Protein AF-A0A7K2YZ89-F1 (afdb_monomer)

Sequence (68 aa):
MPRGPSAKEISSFLKEVRDNQKSGGDPAVLASRKAELLEGIAAAHPGDREAARVAKAARAKADRSNGR

Foldseek 3Di:
DQAQDDPVLVVVLVVVVVVCVVPVDQVLVSLCSVLVNLVSVCVVPVPPPVSVVVSVVSVVVSVVSVVD

Secondary structure (DSSP, 8-state):
-PPPPPHHHHHHHHHHHHHHHHHT--HHHHHHHHHHHHHHHHHH-TT-HHHHHHHHHHHHHHHHHHT-

Me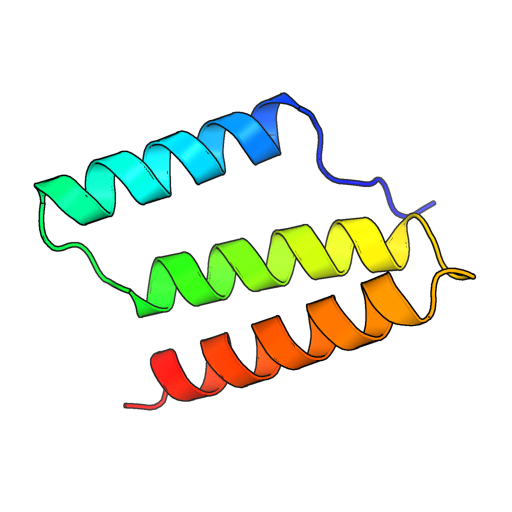an predicted aligned error: 4.22 Å

Radius of gyration: 12.55 Å; Cα contacts (8 Å, |Δi|>4): 66; chains: 1; bounding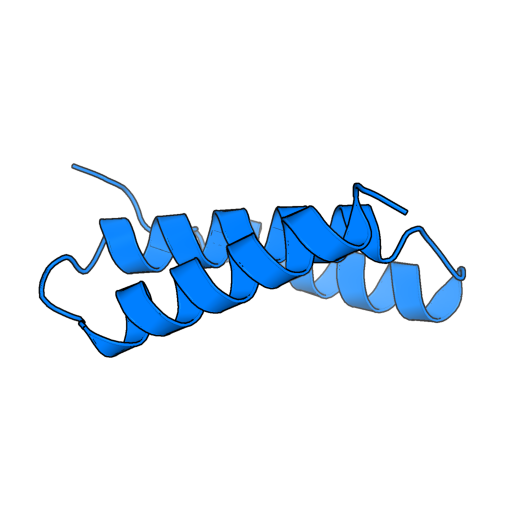 box: 30×28×33 Å

pLDDT: mean 89.47, std 9.42, range [49.56, 97.19]

Nearest PDB structures (foldseek):
  7ooc-assembly1_N  TM=8.182E-01  e=4.085E+00  Mycoplasmoides pneumoniae M129
  7pal-assembly1_N  TM=8.053E-01  e=4.926E+00  Mycoplasmoides pneumoniae M129
  7pai-assembly1_N  TM=7.648E-01  e=4.348E+00  Mycoplasmoides pneumoniae M129

Solvent-accessible surface area (backbone atoms only — not comparable to full-atom values): 3626 Å² total; per-residue (Å²): 129,64,63,48,68,48,74,65,58,53,50,50,50,54,49,51,53,55,50,30,74,73,70,72,50,69,65,31,61,54,31,41,56,50,14,55,47,33,42,27,42,16,57,49,35,80,85,41,64,62,43,43,51,52,14,53,55,33,38,59,49,14,54,60,45,68,75,109

Structure (mmCIF, N/CA/C/O backbone):
data_AF-A0A7K2YZ89-F1
#
_entry.id   AF-A0A7K2YZ89-F1
#
loop_
_atom_site.group_PDB
_atom_site.id
_atom_site.type_symbol
_atom_site.label_atom_id
_atom_site.label_alt_id
_atom_site.label_comp_id
_atom_site.label_asym_id
_atom_site.label_entity_id
_atom_site.label_seq_id
_atom_site.pdbx_PDB_ins_code
_atom_site.Cartn_x
_atom_site.Cartn_y
_atom_site.Cartn_z
_atom_site.occupancy
_atom_site.B_iso_or_equiv
_atom_site.auth_seq_id
_atom_site.auth_comp_id
_atom_site.auth_asym_id
_atom_site.auth_atom_id
_atom_site.pdbx_PDB_model_num
ATOM 1 N N . MET A 1 1 ? -3.968 1.745 18.535 1.00 49.81 1 MET A N 1
ATOM 2 C CA . MET A 1 1 ? -4.825 2.049 17.370 1.00 49.81 1 MET A CA 1
ATOM 3 C C . MET A 1 1 ? -3.981 1.908 16.114 1.00 49.81 1 MET A C 1
ATOM 5 O O . MET A 1 1 ? -2.898 2.489 16.104 1.00 49.81 1 MET A O 1
ATOM 9 N N . PRO A 1 2 ? -4.391 1.121 15.106 1.00 61.44 2 PRO A N 1
ATOM 10 C CA . PRO A 1 2 ? -3.710 1.130 13.814 1.00 61.44 2 PRO A CA 1
ATOM 11 C C . PRO A 1 2 ? -3.772 2.545 13.226 1.00 61.44 2 PRO A C 1
ATOM 13 O O . PRO A 1 2 ? -4.835 3.160 13.185 1.00 61.44 2 PRO A O 1
ATOM 16 N N . ARG A 1 3 ? -2.613 3.086 12.839 1.00 74.44 3 ARG A N 1
ATOM 17 C CA . ARG A 1 3 ? -2.525 4.381 12.158 1.00 74.44 3 ARG A CA 1
ATOM 18 C C . ARG A 1 3 ? -2.613 4.143 10.659 1.00 74.44 3 ARG A C 1
ATOM 20 O O . ARG A 1 3 ? -1.900 3.289 10.136 1.00 74.44 3 ARG A O 1
ATOM 27 N N . GLY A 1 4 ? -3.462 4.907 9.982 1.00 82.06 4 GLY A N 1
ATOM 28 C CA . GLY A 1 4 ? -3.428 4.962 8.527 1.00 82.06 4 GLY A CA 1
ATOM 29 C C . GLY A 1 4 ? -2.076 5.508 8.049 1.00 82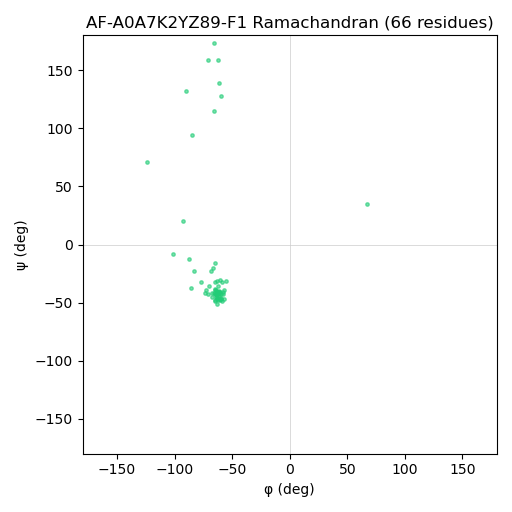.06 4 GLY A C 1
ATOM 30 O O . GLY A 1 4 ? -1.370 6.172 8.821 1.00 82.06 4 GLY A O 1
ATOM 31 N N . PRO A 1 5 ? -1.689 5.239 6.796 1.00 87.38 5 PRO A N 1
ATOM 32 C CA . PRO A 1 5 ? -0.493 5.830 6.223 1.00 87.38 5 PRO A CA 1
ATOM 33 C C . PRO A 1 5 ? -0.617 7.355 6.169 1.00 87.38 5 PRO A C 1
ATOM 35 O O . PRO A 1 5 ? -1.657 7.920 5.833 1.00 87.38 5 PRO A O 1
ATOM 38 N N . SER A 1 6 ? 0.475 8.028 6.495 1.00 90.69 6 SER A N 1
ATOM 39 C CA . SER A 1 6 ? 0.608 9.476 6.420 1.00 90.69 6 SER A CA 1
ATOM 40 C C . SER A 1 6 ? 0.663 9.962 4.971 1.00 90.69 6 SER A C 1
ATOM 42 O O . SER A 1 6 ? 1.078 9.247 4.056 1.00 90.69 6 SER A O 1
ATOM 44 N N . ALA A 1 7 ? 0.354 11.245 4.764 1.00 90.06 7 ALA A N 1
ATOM 45 C CA . ALA A 1 7 ? 0.531 11.896 3.465 1.00 90.06 7 ALA A CA 1
ATOM 46 C C . ALA A 1 7 ? 1.974 11.771 2.935 1.00 90.06 7 ALA A C 1
ATOM 48 O O . ALA A 1 7 ? 2.186 11.663 1.726 1.00 90.06 7 ALA A O 1
ATOM 49 N N . LYS A 1 8 ? 2.973 11.728 3.830 1.00 92.38 8 LYS A N 1
ATOM 50 C CA . LYS A 1 8 ? 4.382 11.507 3.478 1.00 92.38 8 LYS A CA 1
ATOM 51 C C . LYS A 1 8 ? 4.626 10.093 2.941 1.00 92.38 8 LYS A C 1
ATOM 53 O O . LYS A 1 8 ? 5.293 9.953 1.920 1.00 92.38 8 LYS A O 1
ATOM 58 N N . GLU A 1 9 ? 4.078 9.064 3.588 1.00 92.19 9 GLU A N 1
ATOM 59 C CA . GLU A 1 9 ? 4.182 7.667 3.131 1.00 92.19 9 GLU A CA 1
ATOM 60 C C . GLU A 1 9 ? 3.507 7.479 1.762 1.00 92.19 9 GLU A C 1
ATOM 62 O O . GLU A 1 9 ? 4.096 6.872 0.864 1.00 92.19 9 GLU A O 1
ATOM 67 N N . ILE A 1 10 ? 2.335 8.094 1.558 1.00 92.75 10 ILE A N 1
ATOM 68 C CA . ILE A 1 10 ? 1.632 8.094 0.265 1.00 92.75 10 ILE A CA 1
ATOM 69 C C . ILE A 1 10 ? 2.470 8.810 -0.807 1.00 92.75 10 ILE A C 1
ATOM 71 O O . ILE A 1 10 ? 2.657 8.286 -1.904 1.00 92.75 10 ILE A O 1
ATOM 75 N N . SER A 1 11 ? 3.031 9.979 -0.488 1.00 94.25 11 SER A N 1
ATOM 76 C CA . SER A 1 11 ? 3.857 10.754 -1.426 1.00 94.25 11 SER A CA 1
ATOM 77 C C . SER A 1 11 ? 5.140 10.015 -1.819 1.00 94.25 11 SER A C 1
ATOM 79 O O . SER A 1 11 ? 5.527 10.034 -2.987 1.00 94.25 11 SER A O 1
ATOM 81 N N . SER A 1 12 ? 5.779 9.325 -0.865 1.00 94.88 12 SER A N 1
ATOM 82 C CA . SER A 1 12 ? 6.943 8.468 -1.130 1.00 94.88 12 SER A CA 1
ATOM 83 C C . SER A 1 12 ? 6.596 7.355 -2.110 1.00 94.88 12 SER A C 1
ATOM 85 O O . SER A 1 12 ? 7.315 7.147 -3.081 1.00 94.88 12 SER A O 1
ATOM 87 N N . PHE A 1 13 ? 5.462 6.685 -1.905 1.00 94.06 13 PHE A N 1
ATOM 88 C CA . PHE A 1 13 ? 5.023 5.623 -2.803 1.00 94.06 13 PHE A CA 1
ATOM 89 C C . PHE A 1 13 ? 4.728 6.134 -4.218 1.00 94.06 13 PHE A C 1
ATOM 91 O O . PHE A 1 13 ? 5.145 5.519 -5.195 1.00 94.06 13 PHE A O 1
ATOM 98 N N . LEU A 1 14 ? 4.071 7.289 -4.362 1.00 94.31 14 LEU A N 1
ATOM 99 C CA . LEU A 1 14 ? 3.834 7.883 -5.683 1.00 94.31 14 LEU A CA 1
ATOM 100 C C . LEU A 1 14 ? 5.142 8.244 -6.403 1.00 94.31 14 LEU A C 1
ATOM 102 O O . LEU A 1 14 ? 5.235 8.098 -7.624 1.00 94.31 14 LEU A O 1
ATOM 106 N N . LYS A 1 15 ? 6.160 8.685 -5.656 1.00 94.44 15 LYS A N 1
ATOM 107 C CA . LYS A 1 15 ? 7.503 8.899 -6.199 1.00 94.44 15 LYS A CA 1
ATOM 108 C C . LYS A 1 15 ? 8.129 7.581 -6.662 1.00 94.44 15 LYS A C 1
ATOM 110 O O . LYS A 1 15 ? 8.595 7.518 -7.792 1.00 94.44 15 LYS A O 1
ATOM 115 N N . GLU A 1 16 ? 8.069 6.532 -5.846 1.00 91.38 16 GLU A N 1
ATOM 116 C CA . GLU A 1 16 ? 8.573 5.196 -6.199 1.00 91.38 16 GLU A CA 1
ATOM 117 C C . GLU A 1 16 ? 7.899 4.646 -7.467 1.00 91.38 16 GLU A C 1
ATOM 119 O O . GLU A 1 16 ? 8.582 4.118 -8.340 1.00 91.38 16 GLU A O 1
ATOM 124 N N . VAL A 1 17 ? 6.582 4.836 -7.628 1.00 92.12 17 VAL A N 1
ATOM 125 C CA . VAL A 1 17 ? 5.851 4.464 -8.855 1.00 92.12 17 VAL A CA 1
ATOM 126 C C . VAL A 1 17 ? 6.385 5.219 -10.072 1.00 92.12 17 VAL A C 1
ATOM 128 O O . VAL A 1 17 ? 6.642 4.611 -11.111 1.00 92.12 17 VAL A O 1
ATOM 131 N N . ARG A 1 18 ? 6.568 6.540 -9.956 1.00 92.44 18 ARG A N 1
ATOM 132 C CA . ARG A 1 18 ? 7.120 7.368 -11.038 1.00 92.44 18 ARG A CA 1
ATOM 133 C C . ARG A 1 18 ? 8.537 6.933 -11.406 1.00 92.44 18 ARG A C 1
ATOM 135 O O . ARG A 1 18 ? 8.863 6.872 -12.588 1.00 92.44 18 ARG A O 1
ATOM 142 N N . ASP A 1 19 ? 9.378 6.681 -10.413 1.00 90.81 19 ASP A N 1
ATOM 143 C CA . ASP A 1 19 ? 10.775 6.322 -10.635 1.00 90.81 19 ASP A CA 1
ATOM 144 C C . ASP A 1 19 ? 10.869 4.938 -11.290 1.00 90.81 19 ASP A C 1
ATOM 146 O O . ASP A 1 19 ? 11.576 4.784 -12.282 1.00 90.81 19 ASP A O 1
ATOM 150 N N . ASN A 1 20 ? 10.061 3.973 -10.842 1.00 88.50 20 ASN A N 1
ATOM 151 C CA . ASN A 1 20 ? 9.964 2.643 -11.442 1.00 88.50 20 ASN A CA 1
ATOM 152 C C . ASN A 1 20 ? 9.502 2.680 -12.910 1.00 88.50 20 ASN A C 1
ATOM 154 O O . ASN A 1 20 ? 10.082 1.987 -13.742 1.00 88.50 20 ASN A O 1
ATOM 158 N N . GLN A 1 21 ? 8.532 3.542 -13.253 1.00 86.38 21 GLN A N 1
ATOM 159 C CA . GLN A 1 21 ? 8.110 3.757 -14.647 1.00 86.38 21 GLN A CA 1
ATOM 160 C C . GLN A 1 21 ? 9.245 4.266 -15.545 1.00 86.38 21 GLN A C 1
ATOM 162 O O . GLN A 1 21 ? 9.243 3.988 -16.741 1.00 86.38 21 GLN A O 1
ATOM 167 N N . LYS A 1 22 ? 10.201 5.021 -14.990 1.00 87.12 22 LYS A N 1
ATOM 168 C CA . LYS A 1 22 ? 11.337 5.572 -15.740 1.00 87.12 22 LYS A CA 1
ATOM 169 C C . LYS A 1 22 ? 12.505 4.600 -15.853 1.00 87.12 22 LYS A C 1
ATOM 171 O O . LYS A 1 22 ? 13.179 4.600 -16.876 1.00 87.12 22 LYS A O 1
ATOM 176 N N . SER A 1 23 ? 12.778 3.831 -14.801 1.00 85.12 23 SER A N 1
ATOM 177 C CA . SER A 1 23 ? 13.972 2.983 -14.702 1.00 85.12 23 SER A CA 1
ATOM 178 C C . SER A 1 23 ? 13.721 1.503 -14.988 1.00 85.12 23 SER A C 1
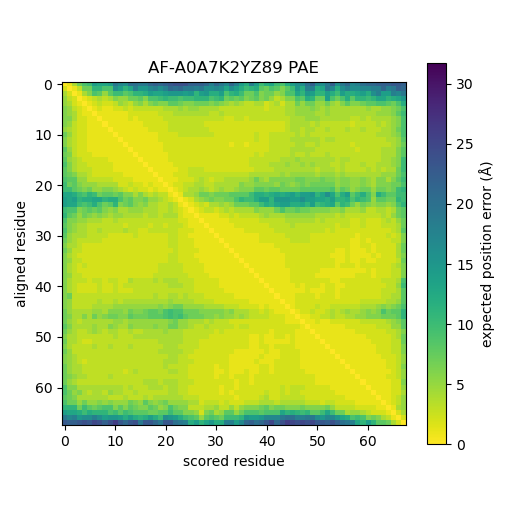ATOM 180 O O . SER A 1 23 ? 14.684 0.746 -15.070 1.00 85.12 23 SER A O 1
ATOM 182 N N . GLY A 1 24 ? 12.460 1.078 -15.135 1.00 79.81 24 GLY A N 1
ATOM 183 C CA . GLY A 1 24 ? 12.115 -0.337 -15.298 1.00 79.81 24 GLY A CA 1
ATOM 184 C C . GLY A 1 24 ? 12.401 -1.159 -14.038 1.00 79.81 24 GLY A C 1
ATOM 185 O O . GLY A 1 24 ? 12.849 -2.297 -14.134 1.00 79.81 24 GLY A O 1
ATOM 186 N N . GLY A 1 25 ? 12.206 -0.563 -12.857 1.00 82.44 25 GLY A N 1
ATOM 187 C CA . GLY A 1 25 ? 12.460 -1.229 -11.578 1.00 82.44 25 GLY A CA 1
ATOM 188 C C . GLY A 1 25 ? 11.525 -2.415 -11.317 1.00 82.44 25 GLY A C 1
ATOM 189 O O . GLY A 1 25 ? 10.538 -2.621 -12.018 1.00 82.44 25 GLY A O 1
ATOM 190 N N . ASP A 1 26 ? 11.779 -3.155 -10.237 1.00 85.88 26 ASP A N 1
ATOM 191 C CA . ASP A 1 26 ? 11.023 -4.370 -9.926 1.00 85.88 26 ASP A CA 1
ATOM 192 C C . ASP A 1 26 ? 9.534 -4.082 -9.603 1.00 85.88 26 ASP A C 1
ATOM 194 O O . ASP A 1 26 ? 9.223 -3.434 -8.592 1.00 85.88 26 ASP A O 1
ATOM 198 N N . PRO A 1 27 ? 8.584 -4.555 -10.434 1.00 85.44 27 PRO A N 1
ATOM 199 C CA . PRO A 1 27 ? 7.159 -4.382 -10.179 1.00 85.44 27 PRO A CA 1
ATOM 200 C C . PRO A 1 27 ? 6.668 -5.145 -8.937 1.00 85.44 27 PRO A C 1
ATOM 202 O O . PRO A 1 27 ? 5.621 -4.789 -8.389 1.00 85.44 27 PRO A O 1
ATOM 205 N N . ALA A 1 28 ? 7.393 -6.165 -8.473 1.00 89.56 28 ALA A N 1
ATOM 206 C CA . ALA A 1 28 ? 7.047 -6.954 -7.296 1.00 89.56 28 ALA A CA 1
ATOM 207 C C . ALA A 1 28 ? 7.261 -6.170 -5.991 1.00 89.56 28 ALA A C 1
ATOM 209 O O . ALA A 1 28 ? 6.389 -6.160 -5.111 1.00 89.56 28 ALA A O 1
ATOM 210 N N . VAL A 1 29 ? 8.342 -5.386 -5.923 1.00 89.38 29 VAL A N 1
ATOM 211 C CA . VAL A 1 29 ? 8.600 -4.439 -4.826 1.00 89.38 29 VAL A CA 1
ATOM 212 C C . VAL A 1 29 ? 7.482 -3.399 -4.737 1.00 89.38 29 VAL A C 1
ATOM 214 O O . VAL A 1 29 ? 6.926 -3.177 -3.660 1.00 89.38 29 VAL A O 1
ATOM 217 N N . LEU A 1 30 ? 7.074 -2.811 -5.869 1.00 92.25 30 LEU A N 1
ATOM 218 C CA . LEU A 1 30 ? 5.961 -1.856 -5.893 1.00 92.25 30 LEU A CA 1
ATOM 219 C C . LEU A 1 30 ? 4.627 -2.483 -5.485 1.00 92.25 30 LEU A C 1
ATOM 221 O O . LEU A 1 30 ? 3.835 -1.848 -4.785 1.00 92.25 30 LEU A O 1
ATOM 225 N N . ALA A 1 31 ? 4.350 -3.709 -5.935 1.00 92.69 31 ALA A N 1
ATOM 226 C CA . ALA A 1 31 ? 3.127 -4.413 -5.574 1.00 92.69 31 ALA A CA 1
ATOM 227 C C . ALA A 1 31 ? 3.062 -4.681 -4.062 1.00 92.69 31 ALA A C 1
ATOM 229 O O . ALA A 1 31 ? 2.010 -4.466 -3.458 1.00 92.69 31 ALA A O 1
ATOM 230 N N . SER A 1 32 ? 4.189 -5.062 -3.453 1.00 93.44 32 SER A N 1
ATOM 231 C CA . SER A 1 32 ? 4.317 -5.280 -2.006 1.00 93.44 32 SER A CA 1
ATOM 232 C C . SER A 1 32 ? 4.085 -3.987 -1.217 1.00 93.44 32 SER A C 1
ATOM 234 O O . SER A 1 32 ? 3.185 -3.931 -0.380 1.00 93.44 32 SER A O 1
ATOM 236 N N . ARG A 1 33 ? 4.781 -2.901 -1.578 1.00 93.62 33 ARG A N 1
ATOM 237 C CA . ARG A 1 33 ? 4.609 -1.566 -0.970 1.00 93.62 33 ARG A CA 1
ATOM 238 C C . ARG A 1 33 ? 3.175 -1.046 -1.071 1.00 93.62 33 ARG A C 1
ATOM 240 O O . ARG A 1 33 ? 2.651 -0.436 -0.140 1.00 93.62 33 ARG A O 1
ATOM 247 N N . LYS A 1 34 ? 2.522 -1.285 -2.212 1.00 94.69 34 LYS A N 1
ATOM 248 C CA . LYS A 1 34 ? 1.115 -0.926 -2.419 1.00 94.69 34 LYS A CA 1
ATOM 249 C C . LYS A 1 34 ? 0.192 -1.699 -1.475 1.00 94.69 34 LYS A C 1
ATOM 251 O O . LYS A 1 34 ? -0.754 -1.110 -0.956 1.00 94.69 34 LYS A O 1
ATOM 256 N N . ALA A 1 35 ? 0.429 -2.998 -1.292 1.00 95.50 35 ALA A N 1
ATOM 257 C CA . ALA A 1 35 ? -0.379 -3.832 -0.408 1.00 95.50 35 ALA A CA 1
ATOM 258 C C . ALA A 1 35 ? -0.280 -3.355 1.047 1.00 95.50 35 ALA A C 1
ATOM 260 O O . ALA A 1 35 ? -1.313 -3.120 1.664 1.00 95.50 35 ALA A O 1
ATOM 261 N 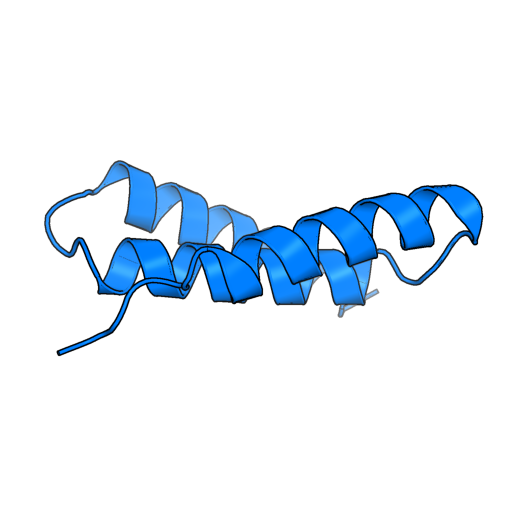N . GLU A 1 36 ? 0.932 -3.090 1.537 1.00 94.19 36 GLU A N 1
ATOM 262 C CA . GLU A 1 36 ? 1.173 -2.592 2.900 1.00 94.19 36 GLU A CA 1
ATOM 263 C C . GLU A 1 36 ? 0.437 -1.272 3.183 1.00 94.19 36 GLU A C 1
ATOM 265 O O . GLU A 1 36 ? -0.190 -1.109 4.231 1.00 94.19 36 GLU A O 1
ATOM 270 N N . LEU A 1 37 ? 0.451 -0.331 2.231 1.00 95.00 37 LEU A N 1
ATOM 271 C CA . LEU A 1 37 ? -0.282 0.931 2.376 1.00 95.00 37 LEU A CA 1
ATOM 272 C C . LEU A 1 37 ? -1.794 0.714 2.471 1.00 95.00 37 LEU A C 1
ATOM 274 O O . LEU A 1 37 ? -2.457 1.333 3.303 1.00 95.00 37 LEU A O 1
ATOM 278 N N . LEU A 1 38 ? -2.345 -0.155 1.624 1.00 95.25 38 LEU A N 1
ATOM 279 C CA . LEU A 1 38 ? -3.780 -0.437 1.611 1.00 95.25 38 LEU A CA 1
ATOM 280 C C . LEU A 1 38 ? -4.219 -1.213 2.856 1.00 95.25 38 LEU A C 1
ATOM 282 O O . LEU A 1 38 ? -5.295 -0.945 3.384 1.00 95.25 38 LEU A O 1
ATOM 286 N N . GLU A 1 39 ? -3.383 -2.116 3.365 1.00 94.62 39 GLU A N 1
ATOM 287 C CA . GLU A 1 39 ? -3.600 -2.803 4.642 1.00 94.62 39 GLU A CA 1
ATOM 288 C C . GLU A 1 39 ? -3.605 -1.817 5.814 1.00 94.62 39 GLU A C 1
ATOM 290 O O . GLU A 1 39 ? -4.489 -1.891 6.666 1.00 94.62 39 GLU A O 1
ATOM 295 N N . GLY A 1 40 ? -2.694 -0.837 5.822 1.00 93.75 40 GLY A N 1
ATOM 296 C 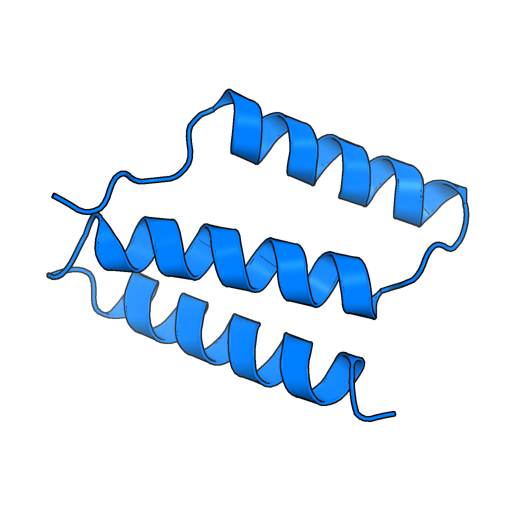CA . GLY A 1 40 ? -2.692 0.239 6.815 1.00 93.75 40 GLY A CA 1
ATOM 297 C C . GLY A 1 40 ? -3.968 1.089 6.784 1.00 93.75 40 GLY 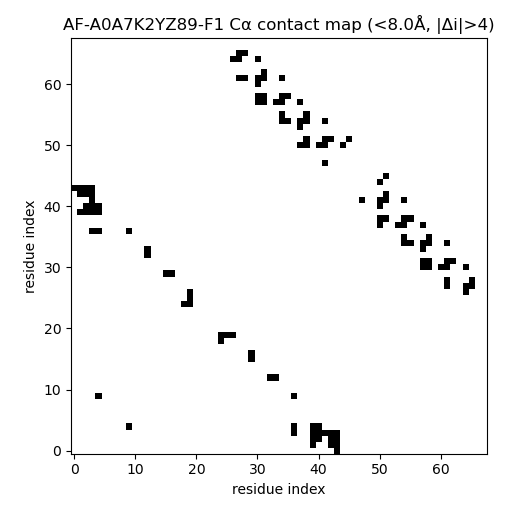A C 1
ATOM 298 O O . GLY A 1 40 ? -4.515 1.419 7.837 1.00 93.75 40 GLY A O 1
ATOM 299 N N . ILE A 1 41 ? -4.483 1.405 5.589 1.00 92.69 41 ILE A N 1
ATOM 300 C CA . ILE A 1 41 ? -5.761 2.121 5.420 1.00 92.69 41 ILE A CA 1
ATOM 301 C C . ILE A 1 41 ? -6.926 1.270 5.938 1.00 92.69 41 ILE A C 1
ATOM 303 O O . ILE A 1 41 ? -7.731 1.755 6.729 1.00 92.69 41 ILE A O 1
ATOM 307 N N . ALA A 1 42 ? -6.999 -0.003 5.541 1.00 94.25 42 ALA A N 1
ATOM 308 C CA . ALA A 1 42 ? -8.055 -0.911 5.984 1.00 94.25 42 ALA A CA 1
ATOM 309 C C . ALA A 1 42 ? -8.043 -1.108 7.508 1.00 94.25 42 ALA A C 1
ATOM 311 O O . ALA A 1 42 ? -9.094 -1.101 8.144 1.00 94.25 42 ALA A O 1
ATOM 312 N N . ALA A 1 43 ? -6.858 -1.226 8.110 1.00 93.19 43 ALA A N 1
ATOM 313 C CA . ALA A 1 43 ? -6.715 -1.350 9.554 1.00 93.19 43 ALA A CA 1
ATOM 314 C C . ALA A 1 43 ? -7.181 -0.082 10.288 1.00 93.19 43 ALA A C 1
ATOM 316 O O . ALA A 1 43 ? -7.820 -0.187 11.333 1.00 93.19 43 ALA A O 1
ATOM 317 N N . ALA A 1 44 ? -6.901 1.107 9.744 1.00 93.00 44 ALA A N 1
ATOM 318 C CA . ALA A 1 44 ? -7.359 2.379 10.305 1.00 93.00 44 ALA A CA 1
ATOM 319 C C . ALA A 1 44 ? -8.883 2.580 10.199 1.00 93.00 44 ALA A C 1
ATOM 321 O O . ALA A 1 44 ? -9.458 3.326 10.992 1.00 93.00 44 ALA A O 1
ATOM 322 N N . HIS A 1 45 ? -9.540 1.892 9.259 1.00 91.31 45 HIS A N 1
ATOM 323 C CA . HIS A 1 45 ? -10.980 1.964 9.013 1.00 91.31 45 HIS A CA 1
ATOM 324 C C . HIS A 1 45 ? -11.637 0.571 9.086 1.00 91.31 45 HIS A C 1
ATOM 326 O O . HIS A 1 45 ? -12.099 0.051 8.072 1.00 91.31 45 HIS A O 1
ATOM 332 N N . PRO A 1 46 ? -11.755 -0.042 10.280 1.00 87.12 46 PRO A N 1
ATOM 333 C CA . PRO A 1 46 ? -12.214 -1.430 10.428 1.00 87.12 46 PRO A CA 1
ATOM 334 C C . PRO A 1 46 ? -13.672 -1.682 9.993 1.00 87.12 46 PRO A C 1
ATOM 336 O O . PRO A 1 46 ? -14.065 -2.830 9.802 1.00 87.12 46 PRO A O 1
ATOM 339 N N . GLY A 1 47 ? -14.484 -0.631 9.829 1.00 92.94 47 GLY A N 1
ATOM 340 C CA . GLY A 1 47 ? -15.842 -0.723 9.277 1.00 92.94 47 GLY A CA 1
ATOM 341 C C . GLY A 1 47 ? -15.912 -0.632 7.748 1.00 92.94 47 GLY A C 1
ATOM 342 O O . GLY A 1 47 ? -16.957 -0.928 7.167 1.00 92.94 47 GLY A O 1
ATOM 343 N N . ASP A 1 48 ? -14.823 -0.238 7.087 1.00 95.06 48 ASP A N 1
ATOM 344 C CA . ASP A 1 48 ? -14.770 -0.081 5.638 1.00 95.06 48 ASP A CA 1
ATOM 345 C C . ASP A 1 48 ? -14.459 -1.426 4.967 1.00 95.06 48 ASP A C 1
ATOM 347 O O . ASP A 1 48 ? -13.311 -1.854 4.801 1.00 95.06 48 ASP A O 1
ATOM 351 N N . ARG A 1 49 ? -15.533 -2.119 4.577 1.00 95.12 49 ARG A N 1
ATOM 352 C CA . ARG A 1 49 ? -15.455 -3.416 3.893 1.00 95.12 49 ARG A CA 1
ATOM 353 C C . ARG A 1 49 ? -14.765 -3.319 2.535 1.00 95.12 49 ARG A C 1
ATOM 355 O O . ARG A 1 49 ? -14.110 -4.281 2.129 1.00 95.12 49 ARG A O 1
ATOM 362 N N . GLU A 1 50 ? -14.888 -2.189 1.843 1.00 95.81 50 GLU A N 1
ATOM 363 C CA . GLU A 1 50 ? -14.238 -1.996 0.550 1.00 95.81 50 GLU A CA 1
ATOM 364 C C . GLU A 1 50 ? -12.736 -1.790 0.721 1.00 95.81 50 GLU A C 1
ATOM 366 O O . GLU A 1 50 ? -11.960 -2.430 0.009 1.00 95.81 50 GLU A O 1
ATOM 371 N N . ALA A 1 51 ? -12.304 -1.009 1.716 1.00 93.12 51 ALA A N 1
ATOM 372 C CA . ALA A 1 51 ? -10.888 -0.877 2.050 1.00 93.12 51 ALA A CA 1
ATOM 373 C C . ALA A 1 51 ? -10.259 -2.241 2.375 1.00 93.12 51 ALA A C 1
ATOM 375 O O . ALA A 1 51 ? -9.220 -2.595 1.810 1.00 93.12 51 ALA A O 1
ATOM 376 N N . ALA A 1 52 ? -10.923 -3.057 3.201 1.00 95.44 52 ALA A N 1
ATOM 377 C CA . ALA A 1 52 ? -10.462 -4.409 3.519 1.00 95.44 52 ALA A CA 1
ATOM 378 C C . ALA A 1 52 ? -10.378 -5.316 2.275 1.00 95.44 52 ALA A C 1
ATOM 380 O O . ALA A 1 52 ? -9.395 -6.040 2.083 1.00 95.44 52 ALA A O 1
ATOM 381 N N . ARG A 1 53 ? -11.383 -5.263 1.390 1.00 97.19 53 ARG A N 1
ATOM 382 C CA . ARG A 1 53 ? -11.409 -6.041 0.141 1.00 97.19 53 ARG A CA 1
ATOM 383 C C . ARG A 1 53 ? -10.281 -5.632 -0.805 1.00 97.19 53 ARG A C 1
ATOM 385 O O . ARG A 1 53 ? -9.602 -6.496 -1.365 1.00 97.19 53 ARG A O 1
ATOM 392 N N . VAL A 1 54 ? -10.070 -4.329 -0.977 1.00 96.56 54 VAL A N 1
ATOM 393 C CA . VAL A 1 54 ? -9.026 -3.771 -1.844 1.00 96.56 54 VAL A CA 1
ATOM 394 C C . VAL A 1 54 ? -7.632 -4.102 -1.307 1.00 96.56 54 VAL A C 1
ATOM 396 O O . VAL A 1 54 ? -6.775 -4.515 -2.091 1.00 96.56 54 VAL A O 1
ATOM 399 N N . ALA A 1 55 ? -7.415 -4.011 0.008 1.00 95.06 55 ALA A N 1
ATOM 400 C CA . ALA A 1 55 ? -6.164 -4.412 0.651 1.00 95.06 55 ALA A CA 1
ATOM 401 C C . ALA A 1 55 ? -5.844 -5.894 0.399 1.00 95.06 55 ALA A C 1
ATOM 403 O O . ALA A 1 55 ? -4.770 -6.223 -0.106 1.00 95.06 55 ALA A O 1
ATOM 404 N N . LYS A 1 56 ? -6.818 -6.788 0.616 1.00 95.88 56 LYS A N 1
ATOM 405 C CA . LYS A 1 56 ? -6.659 -8.229 0.356 1.00 95.88 56 LYS A CA 1
ATOM 406 C C . LYS A 1 56 ? -6.333 -8.527 -1.110 1.00 95.88 56 LYS A C 1
ATOM 408 O O . LYS A 1 56 ? -5.469 -9.354 -1.404 1.00 95.88 56 LYS A O 1
ATOM 413 N N . ALA A 1 57 ? -7.004 -7.854 -2.045 1.00 97.19 57 ALA A N 1
ATOM 414 C CA . ALA A 1 57 ? -6.735 -8.013 -3.473 1.00 97.19 57 ALA A CA 1
ATOM 415 C C . ALA A 1 57 ? -5.327 -7.524 -3.857 1.00 97.19 57 ALA A C 1
ATOM 417 O O . ALA A 1 57 ? -4.657 -8.155 -4.680 1.00 97.19 57 ALA A O 1
ATOM 418 N N . ALA A 1 58 ? -4.869 -6.422 -3.255 1.00 95.12 58 ALA A N 1
ATOM 419 C CA . ALA A 1 58 ? -3.521 -5.907 -3.453 1.00 95.12 58 ALA A CA 1
ATOM 420 C C . ALA A 1 58 ? -2.462 -6.873 -2.912 1.00 95.12 58 ALA A C 1
ATOM 422 O O . ALA A 1 58 ? -1.501 -7.153 -3.628 1.00 95.12 58 ALA A O 1
ATOM 423 N N . ARG A 1 59 ? -2.678 -7.454 -1.725 1.00 95.94 59 ARG A N 1
ATOM 424 C CA . ARG A 1 59 ? -1.766 -8.447 -1.150 1.00 95.94 59 ARG A CA 1
ATOM 425 C C . ARG A 1 59 ? -1.646 -9.695 -2.011 1.00 95.94 59 ARG A C 1
ATOM 427 O O . ARG A 1 59 ? -0.547 -10.061 -2.404 1.00 95.94 59 ARG A O 1
ATOM 434 N N . ALA A 1 60 ? -2.775 -10.252 -2.446 1.00 95.19 60 ALA A N 1
ATOM 435 C CA . ALA A 1 60 ? -2.769 -11.394 -3.355 1.00 95.19 60 ALA A CA 1
ATOM 436 C C . ALA A 1 60 ? -2.040 -11.093 -4.679 1.00 95.19 60 ALA A C 1
ATOM 438 O O . ALA A 1 60 ? -1.460 -11.987 -5.292 1.00 95.19 60 ALA A O 1
ATOM 439 N N . LYS A 1 61 ? -2.082 -9.841 -5.157 1.00 92.56 61 LYS A N 1
ATOM 440 C CA . LYS A 1 61 ? -1.309 -9.424 -6.332 1.00 92.56 61 LYS A CA 1
ATOM 441 C C . LYS A 1 61 ? 0.189 -9.345 -6.026 1.00 92.56 61 LYS A C 1
ATOM 443 O O . LYS A 1 61 ? 0.963 -9.798 -6.858 1.00 92.56 61 LYS A O 1
ATOM 448 N N . ALA A 1 62 ? 0.576 -8.807 -4.870 1.00 92.81 62 ALA A N 1
ATOM 449 C CA . ALA A 1 62 ? 1.969 -8.755 -4.432 1.00 92.81 62 ALA A CA 1
ATOM 450 C C . ALA A 1 62 ? 2.579 -10.156 -4.306 1.00 92.81 62 ALA A C 1
ATOM 452 O O . ALA A 1 62 ? 3.637 -10.409 -4.871 1.00 92.81 62 ALA A O 1
ATOM 453 N N . ASP A 1 63 ? 1.866 -11.088 -3.672 1.00 91.50 63 ASP A N 1
ATOM 454 C CA . ASP A 1 63 ? 2.338 -12.465 -3.500 1.00 91.50 63 ASP A CA 1
ATOM 455 C C . ASP A 1 63 ? 2.551 -13.159 -4.860 1.00 91.50 63 ASP A C 1
ATOM 457 O O . ASP A 1 63 ? 3.567 -13.819 -5.073 1.00 91.50 63 ASP A O 1
ATOM 461 N N . ARG A 1 64 ? 1.651 -12.937 -5.833 1.00 90.88 64 ARG A N 1
ATOM 462 C CA . ARG A 1 64 ? 1.831 -13.428 -7.215 1.00 90.88 64 ARG A CA 1
ATOM 463 C C . ARG A 1 64 ? 3.020 -12.796 -7.936 1.00 90.88 64 ARG A C 1
ATOM 465 O O . ARG A 1 64 ? 3.594 -13.436 -8.809 1.00 90.88 64 ARG A O 1
ATOM 472 N N . SER A 1 65 ? 3.342 -11.542 -7.631 1.00 86.06 65 SER A N 1
ATOM 473 C CA . SER A 1 65 ? 4.493 -10.851 -8.214 1.00 86.06 65 SER A CA 1
ATOM 474 C C . SER A 1 65 ? 5.820 -11.292 -7.590 1.00 86.06 65 SER A C 1
ATOM 476 O O . SER A 1 65 ? 6.809 -11.319 -8.308 1.00 86.06 65 SER A O 1
ATOM 478 N N . ASN A 1 66 ? 5.838 -11.655 -6.302 1.00 77.88 66 ASN A N 1
ATOM 479 C CA . ASN A 1 66 ? 7.041 -12.108 -5.587 1.00 77.88 66 ASN A CA 1
ATOM 480 C C . ASN A 1 66 ? 7.364 -13.600 -5.799 1.00 77.88 66 ASN A C 1
ATOM 482 O O . ASN A 1 66 ? 8.495 -14.013 -5.579 1.00 77.88 66 ASN A O 1
ATOM 486 N N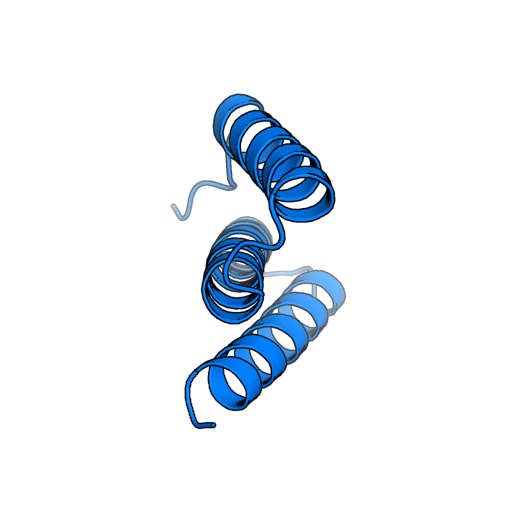 . GLY A 1 67 ? 6.379 -14.423 -6.168 1.00 69.00 67 GLY A N 1
ATOM 487 C CA . GLY A 1 67 ? 6.542 -15.871 -6.353 1.00 69.00 67 GLY A CA 1
ATOM 488 C C . GLY A 1 67 ? 6.870 -16.315 -7.781 1.00 69.00 67 GLY A C 1
ATOM 489 O O . GLY A 1 67 ? 6.573 -17.462 -8.115 1.00 69.00 67 GLY A O 1
ATOM 490 N N . ARG A 1 68 ? 7.386 -15.421 -8.634 1.00 49.56 68 ARG A N 1
ATOM 491 C CA . ARG A 1 68 ? 7.675 -15.697 -10.048 1.00 49.56 68 ARG A CA 1
ATOM 492 C C . ARG A 1 68 ? 9.167 -15.770 -10.329 1.00 49.56 68 ARG A 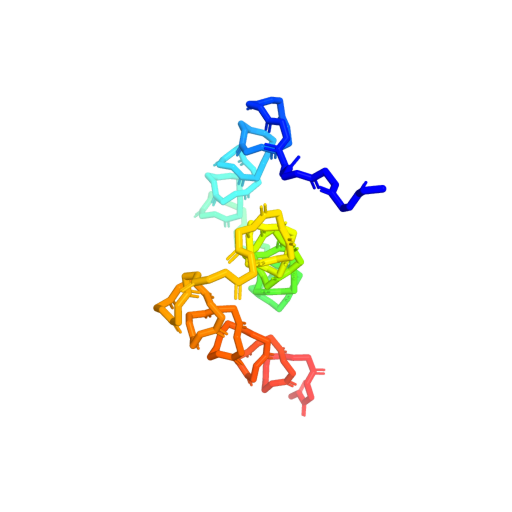C 1
ATOM 494 O O . ARG A 1 68 ? 9.895 -14.911 -9.794 1.00 49.56 68 ARG A O 1
#